Protein AF-A0A936FQD1-F1 (afdb_monomer_lite)

Secondary structure (DSSP, 8-state):
-HHHHHHHHHHHHHHHHHHHHHHHHHHHHHHHHHHHHHHHHHHHHHHHHHHHHHHHHHHHHHHHHHHHHHHHHHHHHHHHHHHHHHHHH-HHHHHHHHHHHHHHHHHHHHHTT---HHHHHHHHHHHHHHHHHHHHHHHHHT---------PPP--------------------------

Foldseek 3Di:
DVVVVVVVVVVVVVVVVVVVVVVVVVVVVVVVVVVVVVVVVCVVVVVVVVVVVVVVVVVVVVVVVVVVVVVVVVVVVVVVVVVVVCVVVPPPVVVVVVVVVVVVVVVVCVVVVNQDPVNVVVVVVVVVVVVVVVVVVCVVVVDDDPPPDDDDDDDDDDDDDDDDDDDDDDDDDDDDDDDD

pLDDT: mean 76.91, std 19.89, range [34.09, 97.12]

Radius of gyration: 52.79 Å; chains: 1; bounding box: 121×74×132 Å

Sequence (180 aa):
MLKKAKAEMAGDSTESAKDVSQSVLNSSHQIWLAGLGAFSRAQAEGMKVFE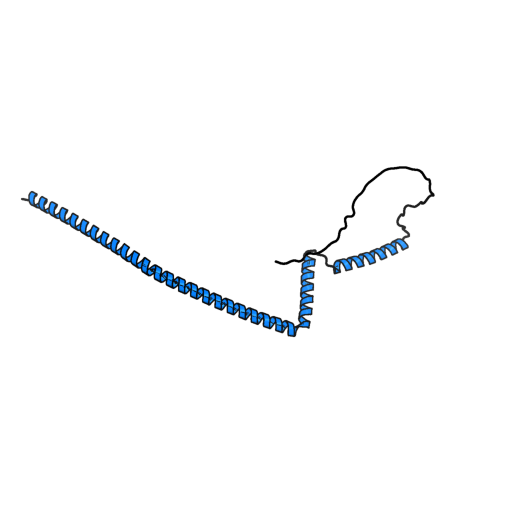TLVKQGERLEEKTRRAASDTAAAARGAARAKAKEMQEMAGGTWDKLEQVFEARVERALSKLGVYTQNDVQRLAQRVDELSDAVNRLLKATGVQPRTAAAAEKPARKTVRGAKAAAAKATRKAPRKAAAK

Structure (mmCIF, N/CA/C/O backbone):
data_AF-A0A936FQD1-F1
#
_entry.id   AF-A0A936FQD1-F1
#
loop_
_atom_site.group_PDB
_atom_site.id
_atom_site.type_symbol
_atom_site.label_atom_id
_atom_site.label_alt_id
_atom_site.label_comp_id
_atom_site.label_asym_id
_atom_site.label_entity_id
_atom_site.label_seq_id
_atom_site.pdbx_PDB_ins_code
_atom_site.Cartn_x
_atom_site.Cartn_y
_atom_site.Cartn_z
_atom_site.occupancy
_atom_site.B_iso_or_equiv
_atom_site.auth_seq_id
_atom_site.auth_comp_id
_atom_site.auth_asym_id
_atom_site.auth_atom_id
_atom_site.pdbx_PDB_model_num
ATOM 1 N N . MET A 1 1 ? 65.099 20.987 -68.128 1.00 59.31 1 MET A N 1
ATOM 2 C CA . MET A 1 1 ? 64.432 19.726 -67.728 1.00 59.31 1 MET A CA 1
ATOM 3 C C . MET A 1 1 ? 63.799 19.780 -66.327 1.00 59.31 1 MET A C 1
ATOM 5 O O . MET A 1 1 ? 62.700 19.272 -66.179 1.00 59.31 1 MET A O 1
ATOM 9 N N . LEU A 1 2 ? 64.378 20.459 -65.321 1.00 61.59 2 LEU A N 1
ATOM 10 C CA . LEU A 1 2 ? 63.829 20.466 -63.944 1.00 61.59 2 LEU A CA 1
ATOM 11 C C . LEU A 1 2 ? 62.509 21.247 -63.732 1.00 61.59 2 LEU A C 1
ATOM 13 O O . LEU A 1 2 ? 61.715 20.885 -62.870 1.00 61.59 2 LEU A O 1
ATOM 17 N N . LYS A 1 3 ? 62.227 22.295 -64.522 1.00 67.94 3 LYS A N 1
ATOM 18 C CA . LYS A 1 3 ? 60.975 23.075 -64.397 1.00 67.94 3 LYS A CA 1
ATOM 19 C C . LYS A 1 3 ? 59.720 22.312 -64.848 1.00 67.94 3 LYS A C 1
ATOM 21 O O . LYS A 1 3 ? 58.655 22.555 -64.297 1.00 67.94 3 LYS A O 1
ATOM 26 N N . LYS A 1 4 ? 59.847 21.392 -65.814 1.00 68.38 4 LYS A N 1
ATOM 27 C CA . LYS A 1 4 ? 58.716 20.604 -66.339 1.00 68.38 4 LYS A CA 1
ATOM 28 C C . LYS A 1 4 ? 58.328 19.473 -65.377 1.00 68.38 4 LYS A C 1
ATOM 30 O O . LYS A 1 4 ? 57.156 19.341 -65.057 1.00 68.38 4 LYS A O 1
ATOM 35 N N . ALA A 1 5 ? 59.316 18.790 -64.793 1.00 68.62 5 ALA A N 1
ATOM 36 C CA . ALA A 1 5 ? 59.091 17.767 -63.767 1.00 68.62 5 ALA A CA 1
ATOM 37 C C . ALA A 1 5 ? 58.443 18.324 -62.481 1.00 68.62 5 ALA A C 1
ATOM 39 O O . ALA A 1 5 ? 57.584 17.677 -61.892 1.00 68.62 5 ALA A O 1
ATOM 40 N N . LYS A 1 6 ? 58.791 19.554 -62.066 1.00 67.12 6 LYS A N 1
ATOM 41 C CA . LYS A 1 6 ? 58.162 20.207 -60.903 1.00 67.12 6 LYS A CA 1
ATOM 42 C C . LYS A 1 6 ? 56.691 20.577 -61.150 1.00 67.12 6 LYS A C 1
ATOM 44 O O . LYS A 1 6 ? 55.902 20.551 -60.214 1.00 67.12 6 LYS A O 1
ATOM 49 N N . ALA A 1 7 ? 56.326 20.931 -62.384 1.00 68.06 7 ALA A N 1
ATOM 50 C CA . ALA A 1 7 ? 54.948 21.266 -62.741 1.00 68.06 7 ALA A CA 1
ATOM 51 C C . ALA A 1 7 ? 54.056 20.016 -62.831 1.00 68.06 7 ALA A C 1
ATOM 53 O O . ALA A 1 7 ? 52.929 20.054 -62.348 1.00 68.06 7 ALA A O 1
ATOM 54 N N . GLU A 1 8 ? 54.573 18.902 -63.363 1.00 63.25 8 GLU A N 1
ATOM 55 C CA . GLU A 1 8 ? 53.845 17.623 -63.381 1.00 63.25 8 GLU A CA 1
ATOM 56 C C . GLU A 1 8 ? 53.694 17.026 -61.974 1.00 63.25 8 GLU A C 1
ATOM 58 O O . GLU A 1 8 ? 52.589 16.644 -61.607 1.00 63.25 8 GLU A O 1
ATOM 63 N N . MET A 1 9 ? 54.732 17.071 -61.126 1.00 61.66 9 MET A N 1
ATOM 64 C CA . MET A 1 9 ? 54.607 16.654 -59.717 1.00 61.66 9 MET A CA 1
ATOM 65 C C . MET A 1 9 ? 53.634 17.528 -58.909 1.00 61.66 9 MET A C 1
ATOM 67 O O . MET A 1 9 ? 52.958 17.029 -58.011 1.00 61.66 9 MET A O 1
ATOM 71 N N . ALA A 1 10 ? 53.549 18.830 -59.204 1.00 64.69 10 ALA A N 1
ATOM 72 C CA . ALA A 1 10 ? 52.607 19.728 -58.533 1.00 64.69 10 ALA A CA 1
ATOM 73 C C . ALA A 1 10 ? 51.152 19.505 -58.990 1.00 64.69 10 ALA A C 1
ATOM 75 O O . ALA A 1 10 ? 50.237 19.624 -58.173 1.00 64.69 10 ALA A O 1
ATOM 76 N N . GLY A 1 11 ? 50.938 19.164 -60.266 1.00 66.31 11 GLY A N 1
ATOM 77 C CA . GLY A 1 11 ? 49.628 18.785 -60.804 1.00 66.31 11 GLY A CA 1
ATOM 78 C C . GLY A 1 11 ? 49.111 17.480 -60.196 1.00 66.31 11 GLY A C 1
ATOM 79 O O . GLY A 1 11 ? 48.022 17.467 -59.628 1.00 66.31 11 GLY A O 1
ATOM 80 N N . ASP A 1 12 ? 49.948 16.441 -60.200 1.00 68.25 12 ASP A N 1
ATOM 81 C CA . ASP A 1 12 ? 49.636 15.104 -59.672 1.00 68.25 12 ASP A CA 1
ATOM 82 C C . ASP A 1 12 ? 49.366 15.109 -58.154 1.00 68.25 12 ASP A C 1
ATOM 84 O O . ASP A 1 12 ? 48.406 14.511 -57.662 1.00 68.25 12 ASP A O 1
ATOM 88 N N . SER A 1 13 ? 50.135 15.904 -57.398 1.00 69.94 13 SER A N 1
ATOM 89 C CA . SER A 1 13 ? 49.901 16.098 -55.957 1.00 69.94 13 SER A CA 1
ATOM 90 C C . SER A 1 13 ? 48.573 16.813 -55.665 1.00 69.94 13 SER A C 1
ATOM 92 O O . SER A 1 13 ? 47.933 16.553 -54.647 1.00 69.94 13 SER A O 1
ATOM 94 N N . THR A 1 14 ? 48.144 17.721 -56.548 1.00 73.00 14 THR A N 1
ATOM 95 C CA . THR A 1 14 ? 46.896 18.482 -56.376 1.00 73.00 14 THR A CA 1
ATOM 96 C C . THR A 1 14 ? 45.668 17.650 -56.753 1.00 73.00 14 THR A C 1
ATOM 98 O O . THR A 1 14 ? 44.625 17.788 -56.115 1.00 73.00 14 THR A O 1
ATOM 101 N N . GLU A 1 15 ? 45.771 16.781 -57.760 1.00 74.75 15 GLU A N 1
ATOM 102 C CA . GLU A 1 15 ? 44.721 15.811 -58.100 1.00 74.75 15 GLU A CA 1
ATOM 103 C C . GLU A 1 15 ? 44.569 14.746 -57.013 1.00 74.75 15 GLU A C 1
ATOM 105 O O . GLU A 1 15 ? 43.461 14.534 -56.519 1.00 74.75 15 GLU A O 1
ATOM 110 N N . SER A 1 16 ? 45.684 14.190 -56.534 1.00 74.75 16 SER A N 1
ATOM 111 C CA . SER A 1 16 ? 45.690 13.217 -55.436 1.00 74.75 16 SER A CA 1
ATOM 112 C C . SER A 1 16 ? 45.084 13.790 -54.146 1.00 74.75 16 SER A C 1
ATOM 114 O O . SER A 1 16 ? 44.302 13.127 -53.469 1.00 74.75 16 SER A O 1
ATOM 116 N N . ALA A 1 17 ? 45.372 15.054 -53.808 1.00 79.00 17 ALA A N 1
ATOM 117 C CA . ALA A 1 17 ? 44.784 15.706 -52.633 1.00 79.00 17 ALA A CA 1
ATOM 118 C C . ALA A 1 17 ? 43.260 15.918 -52.755 1.00 79.00 17 ALA A C 1
ATOM 120 O O . ALA A 1 17 ? 42.537 15.846 -51.754 1.00 79.00 17 ALA A O 1
ATOM 121 N N . LYS A 1 18 ? 42.755 16.169 -53.970 1.00 83.62 18 LYS A N 1
ATOM 122 C CA . LYS A 1 18 ? 41.315 16.317 -54.238 1.00 83.62 18 LYS A CA 1
ATOM 123 C C . LYS A 1 18 ? 40.586 14.979 -54.158 1.00 83.62 18 LYS A C 1
ATOM 125 O O . LYS A 1 18 ? 39.516 14.934 -53.554 1.00 83.62 18 LYS A O 1
ATOM 130 N N . ASP A 1 19 ? 41.180 13.915 -54.688 1.00 85.44 19 ASP A N 1
ATOM 131 C CA . ASP A 1 19 ? 40.615 12.563 -54.643 1.00 85.44 19 ASP A CA 1
ATOM 132 C C . ASP A 1 19 ? 40.551 12.026 -53.202 1.00 85.44 19 ASP A C 1
ATOM 134 O O . ASP A 1 19 ? 39.511 11.554 -52.739 1.00 85.44 19 ASP A O 1
ATOM 138 N N . VAL A 1 20 ? 41.611 12.246 -52.411 1.00 85.94 20 VAL A N 1
ATOM 139 C CA . VAL A 1 20 ? 41.610 11.924 -50.973 1.00 85.94 20 VAL A CA 1
ATOM 140 C C . VAL A 1 20 ? 40.532 12.717 -50.224 1.00 85.94 20 VAL A C 1
ATOM 142 O O . VAL A 1 20 ? 39.794 12.147 -49.420 1.00 85.94 20 VAL A O 1
ATOM 145 N N . SER A 1 21 ? 40.379 14.013 -50.509 1.00 88.56 21 SER A N 1
ATOM 146 C CA . SER A 1 21 ? 39.351 14.849 -49.868 1.00 88.56 21 SER A CA 1
ATOM 147 C C . SER A 1 21 ? 37.926 14.408 -50.232 1.00 88.56 21 SER A C 1
ATOM 149 O O . SER A 1 21 ? 37.047 14.384 -49.369 1.00 88.56 21 SER A O 1
ATOM 151 N N . GLN A 1 22 ? 37.689 14.014 -51.487 1.00 88.88 22 GLN A N 1
ATOM 152 C CA . GLN A 1 22 ? 36.402 13.471 -51.930 1.00 88.88 22 GLN A CA 1
ATOM 153 C C . GLN A 1 22 ? 36.112 12.101 -51.311 1.00 88.88 22 GLN A C 1
ATOM 155 O O . GLN A 1 22 ? 34.987 11.856 -50.879 1.00 88.88 22 GLN A O 1
ATOM 160 N N . SER A 1 23 ? 37.117 11.234 -51.195 1.00 89.06 23 SER A N 1
ATOM 161 C CA . SER A 1 23 ? 36.995 9.934 -50.530 1.00 89.06 23 SER A CA 1
ATOM 162 C C . SER A 1 23 ? 36.631 10.077 -49.047 1.00 89.06 23 SER A C 1
ATOM 164 O O . SER A 1 23 ? 35.698 9.428 -48.566 1.00 89.06 23 SER A O 1
ATOM 166 N N . VAL A 1 24 ? 37.278 11.005 -48.330 1.00 90.81 24 VAL A N 1
ATOM 167 C CA . VAL A 1 24 ? 36.954 11.305 -46.924 1.00 90.81 24 VAL A CA 1
ATOM 168 C C . VAL A 1 24 ? 35.534 11.855 -46.788 1.00 90.81 24 VAL A C 1
ATOM 170 O O . VAL A 1 24 ? 34.806 11.439 -45.884 1.00 90.81 24 VAL A O 1
ATOM 173 N N . LEU A 1 25 ? 35.096 12.737 -47.691 1.00 91.62 25 LEU A N 1
ATOM 174 C CA . LEU A 1 25 ? 33.736 13.278 -47.667 1.00 91.62 25 LEU A CA 1
ATOM 175 C C . LEU A 1 25 ? 32.684 12.192 -47.940 1.00 91.62 25 LEU A C 1
ATOM 177 O O . LEU A 1 25 ? 31.683 12.111 -47.228 1.00 91.62 25 LEU A O 1
ATOM 181 N N . ASN A 1 26 ? 32.932 11.321 -48.919 1.00 91.06 26 ASN A N 1
ATOM 182 C CA . ASN A 1 26 ? 32.046 10.208 -49.258 1.00 91.06 26 ASN A CA 1
ATOM 183 C C . ASN A 1 26 ? 31.952 9.183 -48.120 1.00 91.06 26 ASN A C 1
ATOM 185 O O . ASN A 1 26 ? 30.852 8.753 -47.777 1.00 91.06 26 ASN A O 1
ATOM 189 N N . SER A 1 27 ? 33.075 8.844 -47.482 1.00 90.69 27 SER A N 1
ATOM 190 C CA . SER A 1 27 ? 33.106 7.971 -46.302 1.00 90.69 27 SER A CA 1
ATOM 191 C C . SER A 1 27 ? 32.354 8.592 -45.121 1.00 90.69 27 SER A C 1
ATOM 193 O O . SER A 1 27 ? 31.507 7.949 -44.502 1.00 90.69 27 SER A O 1
ATOM 195 N N . SER A 1 28 ? 32.566 9.886 -44.862 1.00 94.06 28 SER A N 1
ATOM 196 C CA . SER A 1 28 ? 31.853 10.618 -43.803 1.00 94.06 28 SER A CA 1
ATOM 197 C C . SER A 1 28 ? 30.340 10.651 -44.046 1.00 94.06 28 SER A C 1
ATOM 199 O O . SER A 1 28 ? 29.554 10.462 -43.118 1.00 94.06 28 SER A O 1
ATOM 201 N N . HIS A 1 29 ? 29.917 10.834 -45.300 1.00 92.56 29 HIS A N 1
ATOM 202 C CA . HIS A 1 29 ? 28.508 10.798 -45.684 1.00 92.56 29 HIS A CA 1
ATOM 203 C C . HIS A 1 29 ? 27.913 9.391 -45.518 1.00 92.56 29 HIS A C 1
ATOM 205 O O . HIS A 1 29 ? 26.810 9.254 -44.994 1.00 92.56 29 HIS A O 1
ATOM 211 N N . GLN A 1 30 ? 28.649 8.336 -45.879 1.00 93.00 30 GLN A N 1
ATOM 212 C CA . GLN A 1 30 ? 28.219 6.955 -45.646 1.00 93.00 30 GLN A CA 1
ATOM 213 C C . GLN A 1 30 ? 28.081 6.637 -44.155 1.00 93.00 30 GLN A C 1
ATOM 215 O O . GLN A 1 30 ? 27.087 6.034 -43.757 1.00 93.00 30 GLN A O 1
ATOM 220 N N . ILE A 1 31 ? 29.025 7.083 -43.322 1.00 94.06 31 ILE A N 1
ATOM 221 C CA . ILE A 1 31 ? 28.952 6.921 -41.863 1.00 94.06 31 ILE A CA 1
ATOM 222 C C . ILE A 1 31 ? 27.735 7.663 -41.303 1.00 94.06 31 ILE A C 1
ATOM 224 O O . ILE A 1 31 ? 27.027 7.119 -40.457 1.00 94.06 31 ILE A O 1
ATOM 228 N N . TRP A 1 32 ? 27.435 8.865 -41.800 1.00 93.19 32 TRP A N 1
ATOM 229 C CA . TRP A 1 32 ? 26.229 9.587 -41.395 1.00 93.19 32 TRP A CA 1
ATOM 230 C C . TRP A 1 32 ? 24.965 8.830 -41.818 1.00 93.19 32 TRP A C 1
ATOM 232 O O . TRP A 1 32 ? 24.119 8.547 -40.973 1.00 93.19 32 TRP A O 1
ATOM 242 N N . LEU A 1 33 ? 24.832 8.433 -43.084 1.00 96.12 33 LEU A N 1
ATOM 243 C CA . LEU A 1 33 ? 23.659 7.688 -43.557 1.00 96.12 33 LEU A CA 1
ATOM 244 C C . LEU A 1 33 ? 23.473 6.365 -42.804 1.00 96.12 33 LEU A C 1
ATOM 246 O O . LEU A 1 33 ? 22.349 6.018 -42.443 1.00 96.12 33 LEU A O 1
ATOM 250 N N . ALA A 1 34 ? 24.566 5.665 -42.497 1.00 94.75 34 ALA A N 1
ATOM 251 C CA . ALA A 1 34 ? 24.546 4.478 -41.653 1.00 94.75 34 ALA A CA 1
ATOM 252 C C . ALA A 1 34 ? 24.098 4.806 -40.219 1.00 94.75 34 ALA A C 1
ATOM 254 O O . ALA A 1 34 ? 23.287 4.077 -39.653 1.00 94.75 34 ALA A O 1
ATOM 255 N N . GLY A 1 35 ? 24.560 5.923 -39.652 1.00 92.69 35 GLY A N 1
ATOM 256 C CA . GLY A 1 35 ? 24.124 6.419 -38.346 1.00 92.69 35 GLY A CA 1
ATOM 257 C C . GLY A 1 35 ? 22.633 6.765 -38.306 1.00 92.69 35 GLY A C 1
ATOM 258 O O . GLY A 1 35 ? 21.934 6.352 -37.384 1.00 92.69 35 GLY A O 1
ATOM 259 N N . LEU A 1 36 ? 22.118 7.451 -39.331 1.00 94.75 36 LEU A N 1
ATOM 260 C CA . LEU A 1 36 ? 20.690 7.752 -39.493 1.00 94.75 36 LEU A CA 1
ATOM 261 C C . LEU A 1 36 ? 19.862 6.472 -39.659 1.00 94.75 36 LEU A C 1
ATOM 263 O O . LEU A 1 36 ? 18.839 6.320 -38.999 1.00 94.75 36 LEU A O 1
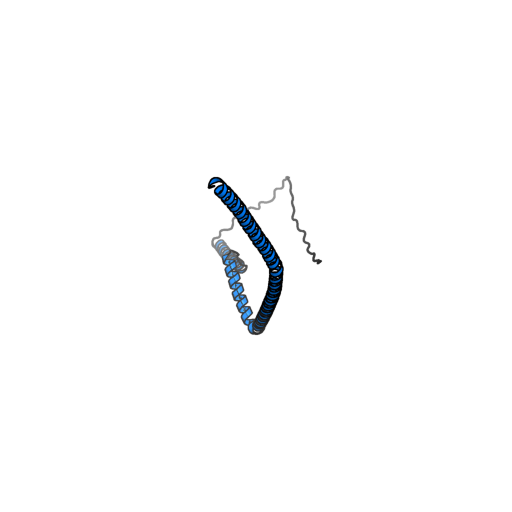ATOM 267 N N . GLY A 1 37 ? 20.324 5.522 -40.476 1.00 93.31 37 GLY A N 1
ATOM 268 C CA . GLY A 1 37 ? 19.648 4.239 -40.672 1.00 93.31 37 GLY A CA 1
ATOM 269 C C . GLY A 1 37 ? 19.618 3.382 -39.403 1.00 93.31 37 GLY A C 1
ATOM 270 O O . GLY A 1 37 ? 18.576 2.824 -39.054 1.00 93.31 37 GLY A O 1
ATOM 271 N N . ALA A 1 38 ? 20.732 3.320 -38.670 1.00 93.44 38 ALA A N 1
ATOM 272 C CA . ALA A 1 38 ? 20.814 2.629 -37.387 1.00 93.44 38 ALA A CA 1
ATOM 273 C C . ALA A 1 38 ? 19.931 3.300 -36.324 1.00 93.44 38 ALA A C 1
ATOM 275 O O . ALA A 1 38 ? 19.240 2.605 -35.582 1.00 93.44 38 ALA A O 1
ATOM 276 N N . PHE A 1 39 ? 19.887 4.635 -36.286 1.00 89.38 39 PHE A N 1
ATOM 277 C CA . PHE A 1 39 ? 19.006 5.381 -35.390 1.00 89.38 39 PHE A CA 1
ATOM 278 C C . PHE A 1 39 ? 17.525 5.140 -35.705 1.00 89.38 39 PHE A C 1
ATOM 280 O O . PHE A 1 39 ? 16.748 4.850 -34.797 1.00 89.38 39 PHE A O 1
ATOM 287 N N . SER A 1 40 ? 17.126 5.177 -36.980 1.00 91.25 40 SER A N 1
ATOM 288 C CA . SER A 1 40 ? 15.753 4.852 -37.387 1.00 91.25 40 SER A CA 1
ATOM 289 C C . SER A 1 40 ? 15.375 3.413 -37.032 1.00 91.25 40 SER A C 1
ATOM 291 O O . SER A 1 40 ? 14.259 3.162 -36.574 1.00 91.25 40 SER A O 1
ATOM 293 N N . ARG A 1 41 ? 16.309 2.463 -37.171 1.00 89.06 41 ARG A N 1
ATOM 294 C CA . ARG A 1 41 ? 16.093 1.074 -36.751 1.00 89.06 41 ARG A CA 1
ATOM 295 C C . ARG A 1 41 ? 15.952 0.947 -35.234 1.00 89.06 41 ARG A C 1
ATOM 297 O O . ARG A 1 41 ? 15.037 0.273 -34.771 1.00 89.06 41 ARG A O 1
ATOM 304 N N . ALA A 1 42 ? 16.792 1.639 -34.468 1.00 91.94 42 ALA A N 1
ATOM 305 C CA . ALA A 1 42 ? 16.704 1.680 -33.013 1.00 91.94 42 ALA A CA 1
ATOM 306 C C . ALA A 1 42 ? 15.414 2.357 -32.523 1.00 91.94 42 ALA A C 1
ATOM 308 O O . ALA A 1 42 ? 14.845 1.905 -31.537 1.00 91.94 42 ALA A O 1
ATOM 309 N N . GLN A 1 43 ? 14.902 3.385 -33.209 1.00 88.56 43 GLN A N 1
ATOM 310 C CA . GLN A 1 43 ? 13.583 3.949 -32.905 1.00 88.56 43 GLN A CA 1
ATOM 311 C C . GLN A 1 43 ? 12.465 2.929 -33.146 1.00 88.56 43 GLN A C 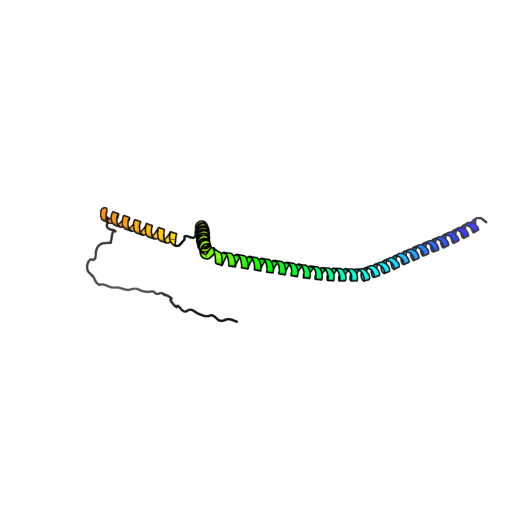1
ATOM 313 O O . GLN A 1 43 ? 11.616 2.740 -32.277 1.00 88.56 43 GLN A O 1
ATOM 318 N N . ALA A 1 44 ? 12.471 2.243 -34.291 1.00 89.12 44 ALA A N 1
ATOM 319 C CA . ALA A 1 44 ? 11.441 1.259 -34.618 1.00 89.12 44 ALA A CA 1
ATOM 320 C C . ALA A 1 44 ? 11.453 0.058 -33.652 1.00 89.12 44 ALA A C 1
ATOM 322 O O . ALA A 1 44 ? 10.412 -0.348 -33.133 1.00 89.12 44 ALA A O 1
ATOM 323 N N . GLU A 1 45 ? 12.633 -0.498 -33.372 1.00 91.88 45 GLU A N 1
ATOM 324 C CA . GLU A 1 45 ? 12.788 -1.623 -32.445 1.00 91.88 45 GLU A CA 1
ATOM 325 C C . GLU A 1 45 ? 12.611 -1.178 -30.981 1.00 91.88 45 GLU A C 1
ATOM 327 O O . GLU A 1 45 ? 11.989 -1.885 -30.186 1.00 91.88 45 GLU A O 1
ATOM 332 N N . GLY A 1 46 ? 13.060 0.030 -30.636 1.00 90.06 46 GLY A N 1
ATOM 333 C CA . GLY A 1 46 ? 12.932 0.627 -29.307 1.00 90.06 46 GLY A CA 1
ATOM 334 C C . GLY A 1 46 ? 11.484 0.888 -28.903 1.00 90.06 46 GLY A C 1
ATOM 335 O O . GLY A 1 46 ? 11.103 0.552 -27.783 1.00 90.06 46 GLY A O 1
ATOM 336 N N . MET A 1 47 ? 10.642 1.389 -29.815 1.00 91.94 47 MET A N 1
ATOM 337 C CA . MET A 1 47 ? 9.209 1.581 -29.547 1.00 91.94 47 MET A CA 1
ATOM 338 C C . MET A 1 47 ? 8.496 0.254 -29.265 1.00 91.94 47 MET A C 1
ATOM 340 O O . MET A 1 47 ? 7.690 0.165 -28.341 1.00 91.94 47 MET A O 1
ATOM 344 N N . LYS A 1 48 ? 8.847 -0.819 -29.981 1.00 94.19 48 LYS A N 1
ATOM 345 C CA . LYS A 1 48 ? 8.276 -2.155 -29.748 1.00 94.19 48 LYS A CA 1
ATOM 346 C C . LYS A 1 48 ? 8.664 -2.729 -28.381 1.00 94.19 48 LYS A C 1
ATOM 348 O O . LYS A 1 48 ? 7.833 -3.341 -27.701 1.00 94.19 48 LYS A O 1
ATOM 353 N N . VAL A 1 49 ? 9.919 -2.548 -27.971 1.00 94.00 49 VAL A N 1
ATOM 354 C CA . VAL A 1 49 ? 10.382 -2.954 -26.635 1.00 94.00 49 VAL A CA 1
ATOM 355 C C . VAL A 1 49 ? 9.689 -2.119 -25.561 1.00 94.00 49 VAL A C 1
ATOM 357 O O . VAL A 1 49 ? 9.202 -2.685 -24.584 1.00 94.00 49 VAL A O 1
ATOM 360 N N . PHE A 1 50 ? 9.553 -0.808 -25.770 1.00 94.19 50 PHE A N 1
ATOM 361 C CA . PHE A 1 50 ? 8.826 0.079 -24.864 1.00 94.19 50 PHE A CA 1
ATOM 362 C C . PHE A 1 50 ? 7.366 -0.351 -24.685 1.00 94.19 50 PHE A C 1
ATOM 364 O O . PHE A 1 50 ? 6.935 -0.567 -23.558 1.00 94.19 50 PHE A O 1
ATOM 371 N N . GLU A 1 51 ? 6.617 -0.577 -25.768 1.00 94.69 51 GLU A N 1
ATOM 372 C CA . GLU A 1 51 ? 5.235 -1.069 -25.684 1.00 94.69 51 GLU A CA 1
ATOM 373 C C . GLU A 1 51 ? 5.131 -2.408 -24.946 1.00 94.69 51 GLU A C 1
ATOM 375 O O . GLU A 1 51 ? 4.174 -2.655 -24.211 1.00 94.69 51 GLU A O 1
ATOM 380 N N . THR A 1 52 ? 6.114 -3.291 -25.136 1.00 96.31 52 THR A N 1
ATOM 381 C CA . THR A 1 52 ? 6.161 -4.580 -24.438 1.00 96.31 52 THR A CA 1
ATOM 382 C C . THR A 1 52 ? 6.373 -4.379 -22.940 1.00 96.31 52 THR A C 1
ATOM 384 O O . THR A 1 52 ? 5.673 -5.002 -22.142 1.00 96.31 52 THR A O 1
ATOM 387 N N . LEU A 1 53 ? 7.287 -3.487 -22.555 1.00 96.31 53 LEU A N 1
ATOM 388 C CA . LEU A 1 53 ? 7.532 -3.131 -21.160 1.00 96.31 53 LEU A CA 1
ATOM 389 C C . LEU A 1 53 ? 6.315 -2.455 -20.526 1.00 96.31 53 LEU A C 1
ATOM 391 O O . LEU A 1 53 ? 5.966 -2.797 -19.402 1.00 96.31 53 LEU A O 1
ATOM 395 N N . VAL A 1 54 ? 5.621 -1.571 -21.248 1.00 97.12 54 VAL A N 1
ATOM 396 C CA . VAL A 1 54 ? 4.374 -0.948 -20.775 1.00 97.12 54 VAL A CA 1
ATOM 397 C C . VAL A 1 54 ? 3.309 -2.012 -20.529 1.00 97.12 54 VAL A C 1
ATOM 399 O O . VAL A 1 54 ? 2.784 -2.092 -19.424 1.00 97.12 54 VAL A O 1
ATOM 402 N N . LYS A 1 55 ? 3.067 -2.916 -21.485 1.00 96.88 55 LYS A N 1
ATOM 403 C CA . LYS A 1 55 ? 2.114 -4.029 -21.307 1.00 96.88 55 LYS A CA 1
ATOM 404 C C . LYS A 1 55 ? 2.499 -4.948 -20.145 1.00 96.88 55 LYS A C 1
ATOM 406 O O . LYS A 1 55 ? 1.631 -5.479 -19.454 1.00 96.88 55 LYS A O 1
ATOM 411 N N . GLN A 1 56 ? 3.793 -5.187 -19.930 1.00 96.25 56 GLN A N 1
ATOM 412 C CA . GLN A 1 56 ? 4.274 -5.943 -18.772 1.00 96.25 56 GLN A CA 1
ATOM 413 C C . GLN A 1 56 ? 4.056 -5.176 -17.462 1.00 96.25 56 GLN A C 1
ATOM 415 O O . GLN A 1 56 ? 3.643 -5.791 -16.481 1.00 96.25 56 GLN A O 1
ATOM 420 N N . GLY A 1 57 ? 4.270 -3.859 -17.462 1.00 96.25 57 GLY A N 1
ATOM 421 C CA . GLY A 1 57 ? 4.009 -2.959 -16.342 1.00 96.25 57 GLY A CA 1
ATOM 422 C C . GLY A 1 57 ? 2.533 -2.925 -15.960 1.00 96.25 57 GLY A C 1
ATOM 423 O O . GLY A 1 57 ? 2.211 -3.174 -14.805 1.00 96.25 57 GLY A O 1
ATOM 424 N N . GLU A 1 58 ? 1.634 -2.744 -16.928 1.00 96.44 58 GLU A N 1
ATOM 425 C CA . GLU A 1 58 ? 0.179 -2.789 -16.723 1.00 96.44 58 GLU A CA 1
ATOM 426 C C . GLU A 1 58 ? -0.261 -4.136 -16.135 1.00 96.44 58 GLU A C 1
ATOM 428 O O . GLU A 1 58 ? -1.000 -4.191 -15.153 1.00 96.44 58 GLU A O 1
ATOM 433 N N . ARG A 1 59 ? 0.251 -5.251 -16.675 1.00 95.56 59 ARG A N 1
ATOM 434 C CA . ARG A 1 59 ? -0.027 -6.593 -16.135 1.00 95.56 59 ARG A CA 1
ATOM 435 C C . ARG A 1 59 ? 0.513 -6.773 -14.719 1.00 95.56 59 ARG A C 1
ATOM 437 O O . ARG A 1 59 ? -0.097 -7.489 -13.925 1.00 95.56 59 ARG A O 1
ATOM 444 N N . LEU A 1 60 ? 1.670 -6.193 -14.407 1.00 95.88 60 LEU A N 1
ATOM 445 C CA . LEU A 1 60 ? 2.266 -6.262 -13.077 1.00 95.88 60 LEU A CA 1
ATOM 446 C C . LEU A 1 60 ? 1.482 -5.406 -12.076 1.00 95.88 60 LEU A C 1
ATOM 448 O O . LEU A 1 60 ? 1.217 -5.870 -10.967 1.00 95.88 60 LEU A O 1
ATOM 452 N N . GLU A 1 61 ? 1.066 -4.205 -12.473 1.00 94.38 61 GLU A N 1
ATOM 453 C CA . GLU A 1 61 ? 0.199 -3.330 -11.686 1.00 94.38 61 GLU A CA 1
ATOM 454 C C . GLU A 1 61 ? -1.126 -4.027 -11.394 1.00 94.38 61 GLU A C 1
ATOM 456 O O . GLU A 1 61 ? -1.525 -4.127 -10.236 1.00 94.38 61 GLU A O 1
ATOM 461 N N . GLU A 1 62 ? -1.778 -4.588 -12.413 1.00 96.00 62 GLU A N 1
ATOM 462 C CA . GLU A 1 62 ? -3.060 -5.263 -12.249 1.00 96.00 62 GLU A CA 1
ATOM 463 C C . GLU A 1 62 ? -2.945 -6.463 -11.298 1.00 96.00 62 GLU A C 1
ATOM 465 O O . GLU A 1 62 ? -3.757 -6.610 -10.381 1.00 96.00 62 GLU A O 1
ATOM 470 N N . LYS A 1 63 ? -1.905 -7.294 -11.453 1.00 94.50 63 LYS A N 1
ATOM 471 C CA . LYS A 1 63 ? -1.629 -8.410 -10.534 1.00 94.50 63 LYS A CA 1
ATOM 472 C C . LYS A 1 63 ? -1.373 -7.930 -9.108 1.00 94.50 63 LYS A C 1
ATOM 474 O O . LYS A 1 63 ? -1.922 -8.505 -8.171 1.00 94.50 63 LYS A O 1
ATOM 479 N N . THR A 1 64 ? -0.576 -6.878 -8.939 1.00 94.25 64 THR A N 1
ATOM 480 C CA . THR A 1 64 ? -0.250 -6.320 -7.619 1.00 94.25 64 THR A CA 1
ATOM 481 C C . THR A 1 64 ? -1.487 -5.719 -6.964 1.00 94.25 64 THR A C 1
ATOM 483 O O . THR A 1 64 ? -1.744 -5.961 -5.787 1.00 94.25 64 THR A O 1
ATOM 486 N N . ARG A 1 65 ? -2.307 -4.994 -7.730 1.00 95.19 65 ARG A N 1
ATOM 487 C CA . ARG A 1 65 ? -3.563 -4.404 -7.266 1.00 95.19 65 ARG A CA 1
ATOM 488 C C . ARG A 1 65 ? -4.560 -5.475 -6.840 1.00 95.19 65 ARG A C 1
ATOM 490 O O . ARG A 1 65 ? -5.160 -5.321 -5.781 1.00 95.19 65 ARG A O 1
ATOM 497 N N . ARG A 1 66 ? -4.698 -6.557 -7.615 1.00 94.50 66 ARG A N 1
ATOM 498 C CA . ARG A 1 66 ? -5.536 -7.717 -7.263 1.00 94.50 66 ARG A CA 1
ATOM 499 C C . ARG A 1 66 ? -5.036 -8.404 -5.990 1.00 94.50 66 ARG A C 1
ATOM 501 O O . ARG A 1 66 ? -5.797 -8.568 -5.046 1.00 94.50 66 ARG A O 1
ATOM 508 N N . ALA A 1 67 ? -3.741 -8.704 -5.900 1.00 93.94 67 ALA A N 1
ATOM 509 C CA . ALA A 1 67 ? -3.160 -9.317 -4.704 1.00 93.94 67 ALA A CA 1
ATOM 510 C C . ALA A 1 67 ? -3.327 -8.432 -3.454 1.00 93.94 67 ALA A C 1
ATOM 512 O O . ALA A 1 67 ? -3.665 -8.924 -2.375 1.00 93.94 67 ALA A O 1
ATOM 513 N N . ALA A 1 68 ? -3.146 -7.117 -3.594 1.00 93.19 68 ALA A N 1
ATOM 514 C CA . ALA A 1 68 ? -3.374 -6.160 -2.520 1.00 93.19 68 ALA A CA 1
ATOM 515 C C . ALA A 1 68 ? -4.857 -6.084 -2.126 1.00 93.19 68 ALA A C 1
ATOM 517 O O . ALA A 1 68 ? -5.166 -6.068 -0.933 1.00 93.19 68 ALA A O 1
ATOM 518 N N . SER A 1 69 ? -5.782 -6.072 -3.094 1.00 93.19 69 SER A N 1
ATOM 519 C CA . SER A 1 69 ? -7.218 -6.079 -2.802 1.00 93.19 69 SER A CA 1
ATOM 520 C C . SER A 1 69 ? -7.656 -7.366 -2.115 1.00 93.19 69 SER A C 1
ATOM 522 O O . SER A 1 69 ? -8.419 -7.291 -1.154 1.00 93.19 69 SER A O 1
ATOM 524 N N . ASP A 1 70 ? -7.131 -8.513 -2.539 1.00 94.44 70 ASP A N 1
ATOM 525 C CA . ASP A 1 70 ? -7.444 -9.821 -1.963 1.00 94.44 70 ASP A CA 1
ATOM 526 C C . ASP A 1 70 ? -6.893 -9.932 -0.542 1.00 94.44 70 ASP A C 1
ATOM 528 O O . ASP A 1 70 ? -7.610 -10.320 0.379 1.00 94.44 70 ASP A O 1
ATOM 532 N N . THR A 1 71 ? -5.654 -9.482 -0.326 1.00 92.94 71 THR A N 1
ATOM 533 C CA . THR A 1 71 ? -5.045 -9.422 1.010 1.00 92.94 71 THR A CA 1
ATOM 534 C C . THR A 1 71 ? -5.835 -8.492 1.929 1.00 92.94 71 THR A C 1
ATOM 536 O O . THR A 1 71 ? -6.132 -8.845 3.070 1.00 92.94 71 THR A O 1
ATOM 539 N N . ALA A 1 72 ? -6.242 -7.316 1.442 1.00 93.81 72 ALA A N 1
ATOM 540 C CA . ALA A 1 72 ? -7.061 -6.386 2.212 1.00 93.81 72 ALA A CA 1
ATOM 541 C C . ALA A 1 72 ? -8.460 -6.951 2.500 1.00 93.81 72 ALA A C 1
ATOM 543 O O . ALA A 1 72 ? -8.998 -6.735 3.587 1.00 93.81 72 ALA A O 1
ATOM 544 N N . ALA A 1 73 ? -9.067 -7.669 1.554 1.00 93.94 73 ALA A N 1
ATOM 545 C CA . ALA A 1 73 ? -10.348 -8.337 1.749 1.00 93.94 73 ALA A CA 1
ATOM 546 C C . ALA A 1 73 ? -10.235 -9.457 2.794 1.00 93.94 73 ALA A C 1
ATOM 548 O O . ALA A 1 73 ? -11.047 -9.499 3.719 1.00 93.94 73 ALA A O 1
ATOM 549 N N . ALA A 1 74 ? -9.196 -10.291 2.715 1.00 93.06 74 ALA A N 1
ATOM 550 C CA . ALA A 1 74 ? -8.913 -11.344 3.685 1.00 93.06 74 ALA A CA 1
ATOM 551 C C . ALA A 1 74 ? -8.651 -10.772 5.086 1.00 93.06 74 ALA A C 1
ATOM 553 O O . ALA A 1 74 ? -9.254 -11.223 6.060 1.00 93.06 74 ALA A O 1
ATOM 554 N N . ALA A 1 75 ? -7.833 -9.721 5.192 1.00 94.56 75 ALA A N 1
ATOM 555 C CA . ALA A 1 75 ? -7.559 -9.040 6.455 1.00 94.56 75 ALA A CA 1
ATOM 556 C C . ALA A 1 75 ? -8.828 -8.420 7.062 1.00 94.56 75 ALA A C 1
ATOM 558 O O . ALA A 1 75 ? -9.080 -8.574 8.256 1.00 94.56 75 ALA A O 1
ATOM 559 N N . ARG A 1 76 ? -9.673 -7.770 6.248 1.00 93.81 76 ARG A N 1
ATOM 560 C CA . ARG A 1 76 ? -10.982 -7.260 6.693 1.00 93.81 76 ARG A CA 1
ATOM 561 C C . ARG A 1 76 ? -11.910 -8.389 7.136 1.00 93.81 76 ARG A C 1
ATOM 563 O O . ARG A 1 76 ? -12.610 -8.224 8.130 1.00 93.81 76 ARG A O 1
ATOM 570 N N . GLY A 1 77 ? -11.915 -9.516 6.427 1.00 94.12 77 GLY A N 1
ATOM 571 C CA . GLY A 1 77 ? -12.672 -10.711 6.795 1.00 94.12 77 GLY A CA 1
ATOM 572 C C . GLY A 1 77 ? -12.240 -11.262 8.153 1.00 94.12 77 GLY A C 1
ATOM 573 O O . GLY A 1 77 ? -13.074 -11.429 9.039 1.00 94.12 77 GLY A O 1
ATOM 574 N N . ALA A 1 78 ? -10.934 -11.440 8.357 1.00 92.25 78 ALA A N 1
ATOM 575 C CA . ALA A 1 78 ? -10.362 -11.894 9.621 1.00 92.25 78 ALA A CA 1
ATOM 576 C C . ALA A 1 78 ? -10.627 -10.908 10.771 1.00 92.25 78 ALA A C 1
ATOM 578 O O . ALA A 1 78 ? -10.996 -11.320 11.868 1.00 92.25 78 ALA A O 1
ATOM 579 N N . ALA A 1 79 ? -10.501 -9.601 10.519 1.00 93.38 79 ALA A N 1
ATOM 580 C CA . ALA A 1 79 ? -10.812 -8.569 11.503 1.00 93.38 79 ALA A CA 1
ATOM 581 C C . ALA A 1 79 ? -12.297 -8.583 11.895 1.00 93.38 79 ALA A C 1
ATOM 583 O O . ALA A 1 79 ? -12.615 -8.499 13.076 1.00 93.38 79 ALA A O 1
ATOM 584 N N . ARG A 1 80 ? -13.209 -8.743 10.926 1.00 91.56 80 ARG A N 1
ATOM 585 C CA . ARG A 1 80 ? -14.648 -8.890 11.196 1.00 91.56 80 ARG A CA 1
ATOM 586 C C . ARG A 1 80 ? -14.959 -10.163 11.975 1.00 91.56 80 ARG A C 1
ATOM 588 O O . ARG A 1 80 ? -15.771 -10.105 12.889 1.00 91.56 80 ARG A O 1
ATOM 595 N N . ALA A 1 81 ? -14.315 -11.281 11.642 1.00 90.94 81 ALA A N 1
ATOM 596 C CA . ALA A 1 81 ? -14.484 -12.537 12.366 1.00 90.94 81 ALA A CA 1
ATOM 597 C C . ALA A 1 81 ? -14.033 -12.397 13.826 1.00 90.94 81 ALA A C 1
ATOM 599 O O . ALA A 1 81 ? -14.807 -12.709 14.723 1.00 90.94 81 ALA A O 1
ATOM 600 N N . LYS A 1 82 ? -12.849 -11.819 14.069 1.00 87.19 82 LYS A N 1
ATOM 601 C CA . LYS A 1 82 ? -12.367 -11.534 15.429 1.00 87.19 82 LYS A CA 1
ATOM 602 C C . LYS A 1 82 ? -13.245 -10.538 16.179 1.00 87.19 82 LYS A C 1
ATOM 604 O O . LYS A 1 82 ? -13.480 -10.718 17.365 1.00 87.19 82 LYS A O 1
ATOM 609 N N . ALA A 1 83 ? -13.735 -9.494 15.511 1.00 87.88 83 ALA A N 1
ATOM 610 C CA . ALA A 1 83 ? -14.658 -8.545 16.126 1.00 87.88 83 ALA A CA 1
ATOM 611 C C . ALA A 1 83 ? -15.969 -9.231 16.531 1.00 87.88 83 ALA A C 1
ATOM 613 O O . ALA A 1 83 ? -16.469 -8.989 17.623 1.00 87.88 83 ALA A O 1
ATOM 614 N N . LYS A 1 84 ? -16.490 -10.124 15.682 1.00 86.44 84 LYS A N 1
ATOM 615 C CA . LYS A 1 84 ? -17.688 -10.911 15.980 1.00 86.44 84 LYS A CA 1
ATOM 616 C C . LYS A 1 84 ? -17.451 -11.888 17.133 1.00 86.44 84 LYS A C 1
ATOM 618 O O . LYS A 1 84 ? -18.265 -11.932 18.041 1.00 86.44 84 LYS A O 1
ATOM 623 N N . GLU A 1 85 ? -16.328 -12.600 17.139 1.00 84.62 85 GLU A N 1
ATOM 624 C CA . GLU A 1 85 ? -15.937 -13.500 18.230 1.00 84.62 85 GLU A CA 1
ATOM 625 C C . GLU A 1 85 ? -15.775 -12.740 19.552 1.00 84.62 85 GLU A C 1
ATOM 627 O O . GLU A 1 85 ? -16.279 -13.172 20.581 1.00 84.62 85 GLU A O 1
ATOM 632 N N . MET A 1 86 ? -15.145 -11.563 19.529 1.00 79.75 86 MET A N 1
ATOM 633 C CA . MET A 1 86 ? -15.018 -10.701 20.705 1.00 79.75 86 MET A CA 1
ATOM 634 C C . MET A 1 86 ? -16.374 -10.141 21.150 1.00 79.75 86 MET A C 1
ATOM 636 O O . MET A 1 86 ? -16.624 -10.021 22.341 1.00 79.75 86 MET A O 1
ATOM 640 N N . GLN A 1 87 ? -17.279 -9.840 20.224 1.00 79.06 87 GLN A N 1
ATOM 641 C CA . GLN A 1 87 ? -18.637 -9.422 20.559 1.00 79.06 87 GLN A CA 1
ATOM 642 C C . GLN A 1 87 ? -19.456 -10.568 21.176 1.00 79.06 87 GLN A C 1
ATOM 644 O O . GLN A 1 87 ? -20.191 -10.339 22.134 1.00 79.06 87 GLN A O 1
ATOM 649 N N . GLU A 1 88 ? -19.310 -11.795 20.671 1.00 78.88 88 GLU A N 1
ATOM 650 C CA . GLU A 1 88 ? -19.990 -12.990 21.190 1.00 78.88 88 GLU A CA 1
ATOM 651 C C . GLU A 1 88 ? -19.412 -13.444 22.542 1.0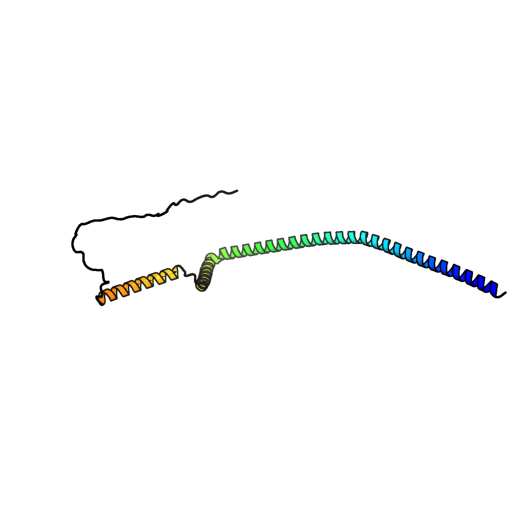0 78.88 88 GLU A C 1
ATOM 653 O O . GLU A 1 88 ? -20.168 -13.775 23.452 1.00 78.88 88 GLU A O 1
ATOM 658 N N . MET A 1 89 ? -18.088 -13.399 22.716 1.00 67.44 89 MET A N 1
ATOM 659 C CA . MET A 1 89 ? -17.407 -13.810 23.951 1.00 67.44 89 MET A CA 1
ATOM 660 C C . MET A 1 89 ? -17.446 -12.750 25.056 1.00 67.44 89 MET A C 1
ATOM 662 O O . MET A 1 89 ? -17.198 -13.067 26.219 1.00 67.44 89 MET A O 1
ATOM 666 N N . ALA A 1 90 ? -17.713 -11.485 24.722 1.00 59.84 90 ALA A N 1
ATOM 667 C CA . ALA A 1 90 ? -17.362 -10.374 25.599 1.00 59.84 90 ALA A CA 1
ATOM 668 C C . ALA A 1 90 ? -18.469 -9.331 25.797 1.00 59.84 90 ALA A C 1
ATOM 670 O O . ALA A 1 90 ? -18.154 -8.191 26.128 1.00 59.84 90 ALA A O 1
ATOM 671 N N . GLY A 1 91 ? -19.751 -9.709 25.720 1.00 65.00 91 GLY A N 1
ATOM 672 C CA . GLY A 1 91 ? -20.853 -8.824 26.136 1.00 65.00 91 GLY A CA 1
ATOM 673 C C . GLY A 1 91 ? -20.617 -8.151 27.505 1.00 65.00 91 GLY A C 1
ATOM 674 O O . GLY A 1 91 ? -20.927 -6.978 27.668 1.00 65.00 91 GLY A O 1
ATOM 675 N N . GLY A 1 92 ? -19.961 -8.837 28.454 1.00 71.88 92 GLY A N 1
ATOM 676 C CA . GLY A 1 92 ? -19.583 -8.271 29.762 1.00 71.88 92 GLY A CA 1
ATOM 677 C C . GLY A 1 92 ? -18.241 -7.513 29.825 1.00 71.88 92 GLY A C 1
ATOM 678 O O . GLY A 1 92 ? -18.066 -6.644 30.675 1.00 71.88 92 GLY A O 1
ATOM 679 N N . THR A 1 93 ? -17.270 -7.796 28.950 1.00 75.44 93 THR A N 1
ATOM 680 C CA . THR A 1 93 ? -16.004 -7.027 28.885 1.00 75.44 93 THR A CA 1
ATOM 681 C C . THR A 1 93 ? -16.164 -5.754 28.060 1.00 75.44 93 THR A C 1
ATOM 683 O O . THR A 1 93 ? -15.458 -4.779 28.312 1.00 75.44 93 THR A O 1
ATOM 686 N N . TRP A 1 94 ? -17.095 -5.744 27.104 1.00 79.25 94 TRP A N 1
ATOM 687 C CA . TRP A 1 94 ? -17.413 -4.573 26.296 1.00 79.25 94 TRP A CA 1
ATOM 688 C C . TRP A 1 94 ? -18.039 -3.461 27.138 1.00 79.25 94 TRP A C 1
ATOM 690 O O . TRP A 1 94 ? -17.581 -2.331 27.046 1.00 79.25 94 TRP A O 1
ATOM 700 N N . ASP A 1 95 ? -18.945 -3.802 28.059 1.00 81.62 95 ASP A N 1
ATOM 701 C CA . ASP A 1 95 ? -19.505 -2.870 29.054 1.00 81.62 95 ASP A CA 1
ATOM 702 C C . ASP A 1 95 ? -18.404 -2.223 29.922 1.00 81.62 95 ASP A C 1
ATOM 704 O O . ASP A 1 95 ? -18.354 -1.011 30.135 1.00 81.62 95 ASP A O 1
ATOM 708 N N . LYS A 1 96 ? -17.406 -3.015 30.332 1.00 82.75 96 LYS A N 1
ATOM 709 C CA . LYS A 1 96 ? -16.257 -2.505 31.094 1.00 82.75 96 LYS A CA 1
ATOM 710 C C . LYS A 1 96 ? -15.341 -1.604 30.258 1.00 82.75 96 LYS A C 1
ATOM 712 O O . LYS A 1 96 ? -14.756 -0.661 30.789 1.00 82.75 96 LYS A O 1
ATOM 717 N N . LEU A 1 97 ? -15.191 -1.879 28.962 1.00 84.00 97 LEU A N 1
ATOM 718 C CA . LEU A 1 97 ? -14.457 -1.010 28.038 1.00 84.00 97 LEU A CA 1
ATOM 719 C C . LEU A 1 97 ? -15.236 0.267 27.716 1.00 84.00 97 LEU A C 1
ATOM 721 O O . LEU A 1 97 ? -14.609 1.314 27.583 1.00 84.00 97 LEU A O 1
ATOM 725 N N . GLU A 1 98 ? -16.563 0.201 27.657 1.00 84.62 98 GLU A N 1
ATOM 726 C CA . GLU A 1 98 ? -17.451 1.356 27.536 1.00 84.62 98 GLU A CA 1
ATOM 727 C C . GLU A 1 98 ? -17.286 2.280 28.746 1.00 84.62 98 GLU A C 1
ATOM 729 O O . GLU A 1 98 ? -16.982 3.455 28.559 1.00 84.62 98 GLU A O 1
ATOM 734 N N . GLN A 1 99 ? -17.276 1.740 29.970 1.00 89.31 99 GLN A N 1
ATOM 735 C CA . GLN A 1 99 ? -16.958 2.520 31.176 1.00 89.31 99 GLN A CA 1
ATOM 736 C C . GLN A 1 99 ? -15.560 3.164 31.128 1.00 89.31 99 GLN A C 1
ATOM 738 O O . GLN A 1 99 ? -15.387 4.312 31.535 1.00 89.31 99 GLN A O 1
ATOM 743 N N . VAL A 1 100 ? -14.532 2.461 30.629 1.00 89.00 100 VAL A N 1
ATOM 744 C CA . VAL A 1 100 ? -13.164 3.017 30.521 1.00 89.00 100 VAL A CA 1
ATOM 745 C C . VAL A 1 100 ? -13.067 4.074 29.421 1.00 89.00 100 VAL A C 1
ATOM 747 O O . VAL A 1 100 ? -12.344 5.064 29.579 1.00 89.00 100 VAL A O 1
ATOM 750 N N . PHE A 1 101 ? -13.773 3.875 28.310 1.00 90.06 101 PHE A N 1
ATOM 751 C CA . PHE A 1 101 ? -13.871 4.844 27.229 1.00 90.06 101 PHE A CA 1
ATOM 752 C C . PHE A 1 101 ? -14.583 6.101 27.712 1.00 90.06 101 PHE A C 1
ATOM 754 O O . PHE A 1 101 ? -14.033 7.189 27.562 1.00 90.06 101 PHE A O 1
ATOM 761 N N . GLU A 1 102 ? -15.728 5.956 28.374 1.00 90.00 102 GLU A N 1
ATOM 762 C CA . GLU A 1 102 ? -16.497 7.061 28.934 1.00 90.00 102 GLU A CA 1
ATOM 763 C C . GLU A 1 102 ? -15.678 7.820 29.980 1.00 90.00 102 GLU A C 1
ATOM 765 O O . GLU A 1 102 ? -15.500 9.025 29.842 1.00 90.00 102 GLU A O 1
ATOM 770 N N . ALA A 1 103 ? -14.998 7.127 30.900 1.00 89.81 103 ALA A N 1
ATOM 771 C CA . ALA A 1 103 ? -14.077 7.756 31.851 1.00 89.81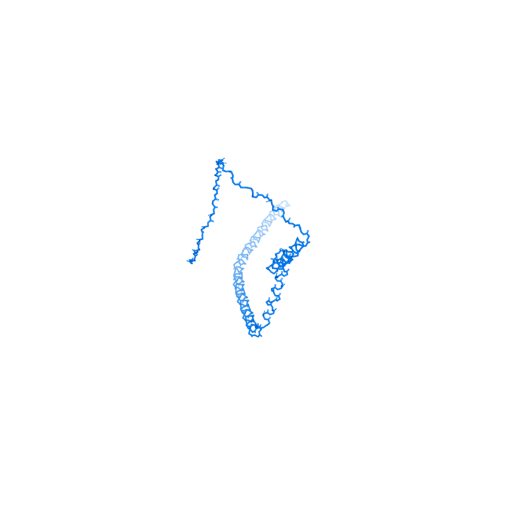 103 ALA A CA 1
ATOM 772 C C . ALA A 1 103 ? -12.885 8.467 31.174 1.00 89.81 103 ALA A C 1
ATOM 774 O O . ALA A 1 103 ? -12.269 9.376 31.745 1.00 89.81 103 ALA A O 1
ATOM 775 N N . ARG A 1 104 ? -12.480 8.048 29.966 1.00 90.19 104 ARG A N 1
ATOM 776 C CA . ARG A 1 104 ? -11.390 8.695 29.219 1.00 90.19 104 ARG A CA 1
ATOM 777 C C . ARG A 1 104 ? -11.873 9.876 28.386 1.00 90.19 104 ARG A C 1
ATOM 779 O O . ARG A 1 104 ? -11.153 10.873 28.331 1.00 90.19 104 ARG A O 1
ATOM 786 N N . VAL A 1 105 ? -13.066 9.782 27.807 1.00 90.44 105 VAL A N 1
ATOM 787 C CA . VAL A 1 105 ? -13.767 10.885 27.144 1.00 90.44 105 VAL A CA 1
ATOM 788 C C . VAL A 1 105 ? -14.097 11.966 28.164 1.00 90.44 105 VAL A C 1
ATOM 790 O O . VAL A 1 105 ? -13.740 13.117 27.944 1.00 90.44 105 VAL A O 1
ATOM 793 N N . GLU A 1 106 ? -14.646 11.595 29.319 1.00 88.25 106 GLU A N 1
ATOM 794 C CA . GLU A 1 106 ? -14.901 12.488 30.448 1.00 88.25 106 GLU A CA 1
ATOM 795 C C . GLU A 1 106 ? -13.619 13.222 30.849 1.00 88.25 106 GLU A C 1
ATOM 797 O O . GLU A 1 106 ? -13.568 14.446 30.811 1.00 88.25 106 GLU A O 1
ATOM 802 N N . ARG A 1 107 ? -12.519 12.495 31.089 1.00 86.19 107 ARG A N 1
ATOM 803 C CA . ARG A 1 107 ? -11.223 13.106 31.432 1.00 86.19 107 ARG A CA 1
ATOM 804 C C . ARG A 1 107 ? -10.686 14.043 30.340 1.00 86.19 107 ARG A C 1
ATOM 806 O O . ARG A 1 107 ? -9.994 15.009 30.660 1.00 86.19 107 ARG A O 1
ATOM 813 N N . ALA A 1 108 ? -10.946 13.759 29.064 1.00 90.94 108 ALA A N 1
ATOM 814 C CA . ALA A 1 108 ? -10.550 14.626 27.955 1.00 90.94 108 ALA A CA 1
ATOM 815 C C . ALA A 1 108 ? -11.416 15.895 27.884 1.00 90.94 108 ALA A C 1
ATOM 817 O O . ALA A 1 108 ? -10.879 16.986 27.700 1.00 90.94 108 ALA A O 1
ATOM 818 N N . LEU A 1 109 ? -12.726 15.765 28.101 1.00 86.50 109 LEU A N 1
ATOM 819 C CA . LEU A 1 109 ? -13.673 16.878 28.163 1.00 86.50 109 LEU A CA 1
ATOM 820 C C . LEU A 1 109 ? -13.400 17.789 29.365 1.00 86.50 109 LEU A C 1
ATOM 822 O O . LEU A 1 109 ? -13.327 19.005 29.196 1.00 86.50 109 LEU A O 1
ATOM 826 N N . SER A 1 110 ? -13.124 17.219 30.542 1.00 82.94 110 SER A N 1
ATOM 827 C CA . SER A 1 110 ? -12.726 17.983 31.730 1.00 82.94 110 SER A CA 1
ATOM 828 C C . SER A 1 110 ? -11.425 18.757 31.498 1.00 82.94 110 SER A C 1
ATOM 830 O O . SER A 1 110 ? -11.305 19.900 31.929 1.00 82.94 110 SER A O 1
ATOM 832 N N . LYS A 1 111 ? -10.454 18.178 30.773 1.00 84.69 111 LYS A N 1
ATOM 833 C CA . LYS A 1 111 ? -9.216 18.879 30.379 1.00 84.69 111 LYS A CA 1
ATOM 834 C C . LYS A 1 111 ? -9.454 20.017 29.384 1.00 84.69 111 LYS A C 1
ATOM 836 O O . LYS A 1 111 ? -8.674 20.963 29.369 1.00 84.69 111 LYS A O 1
ATOM 841 N N . LEU A 1 112 ? -10.502 19.923 28.569 1.00 84.62 112 LEU A N 1
ATOM 842 C CA . LEU A 1 112 ? -10.909 20.962 27.623 1.00 84.62 112 LEU A CA 1
ATOM 843 C C . LEU A 1 112 ? -11.805 22.037 28.273 1.00 84.62 112 LEU A C 1
ATOM 845 O O . LEU A 1 112 ? -12.172 23.006 27.617 1.00 84.62 112 LEU A O 1
ATOM 849 N N . GLY A 1 113 ? -12.142 21.891 29.561 1.00 75.88 113 GLY A N 1
ATOM 850 C CA . GLY A 1 113 ? -12.982 22.838 30.302 1.00 75.88 113 GLY A CA 1
ATOM 851 C C . GLY A 1 113 ? -14.483 22.675 30.051 1.00 75.88 113 GLY A C 1
ATOM 852 O O . GLY A 1 113 ? -15.264 23.555 30.406 1.00 75.88 113 GLY A O 1
ATOM 853 N N . VAL A 1 114 ? -14.905 21.561 29.446 1.00 82.44 114 VAL A N 1
ATOM 854 C CA . VAL A 1 114 ? -16.324 21.239 29.276 1.00 82.44 114 VAL A CA 1
ATOM 855 C C . VAL A 1 114 ? -16.814 20.589 30.567 1.00 82.44 114 VAL A C 1
ATOM 857 O O . VAL A 1 114 ? -16.511 19.427 30.837 1.00 82.44 114 VAL A O 1
ATOM 860 N N . TYR A 1 115 ? -17.544 21.352 31.382 1.00 76.31 115 TYR A N 1
ATOM 861 C CA . TYR A 1 115 ? -18.175 20.835 32.597 1.00 76.31 115 TYR A CA 1
ATOM 862 C C . TYR A 1 115 ? -19.257 19.813 32.240 1.00 76.31 115 TYR A C 1
ATOM 864 O O . TYR A 1 115 ? -20.092 20.050 31.363 1.00 76.31 115 TYR A O 1
ATOM 872 N N . THR A 1 116 ? -19.231 18.670 32.917 1.00 79.81 116 THR A N 1
ATOM 873 C CA . THR A 1 116 ? -20.146 17.556 32.659 1.00 79.81 116 THR A CA 1
ATOM 874 C C . THR A 1 116 ? -21.457 17.732 33.427 1.00 79.81 116 THR A C 1
ATOM 876 O O . THR A 1 116 ? -21.569 18.557 34.335 1.00 79.81 116 THR A O 1
ATOM 879 N N . GLN A 1 117 ? -22.478 16.939 33.096 1.00 80.00 117 GLN A N 1
ATOM 880 C CA . GLN A 1 117 ? -23.767 17.012 33.793 1.00 80.00 117 GLN A CA 1
ATOM 881 C C . GLN A 1 117 ? -23.642 16.676 35.296 1.00 80.00 117 GLN A C 1
ATOM 883 O O . GLN A 1 117 ? -24.325 17.284 36.122 1.00 80.00 117 GLN A O 1
ATOM 888 N N . ASN A 1 118 ? -22.723 15.772 35.654 1.00 80.69 118 ASN A N 1
ATOM 889 C CA . ASN A 1 118 ? -22.413 15.432 37.045 1.00 80.69 118 ASN A CA 1
ATOM 890 C C . ASN A 1 118 ? -21.790 16.609 37.806 1.00 80.69 118 ASN A C 1
ATOM 892 O O . ASN A 1 118 ? -22.117 16.831 38.972 1.00 80.69 118 ASN A O 1
ATOM 896 N N . ASP A 1 119 ? -20.927 17.390 37.152 1.00 81.38 119 ASP A N 1
ATOM 897 C CA . ASP A 1 119 ? -20.323 18.578 37.764 1.00 81.38 119 ASP A CA 1
ATOM 898 C C . ASP A 1 119 ? -21.390 19.629 38.091 1.00 81.38 119 ASP A C 1
ATOM 900 O O . ASP A 1 119 ? -21.388 20.211 39.178 1.00 81.38 119 ASP A O 1
ATOM 904 N N . VAL A 1 120 ? -22.352 19.817 37.182 1.00 84.88 120 VAL A N 1
ATOM 905 C CA . VAL A 1 120 ? -23.491 20.723 37.385 1.00 84.88 120 VAL A CA 1
ATOM 906 C C . VAL A 1 120 ? -24.382 20.242 38.533 1.00 84.88 120 VAL A C 1
ATOM 908 O O . VAL A 1 120 ? -24.789 21.053 39.363 1.00 84.88 120 VAL A O 1
ATOM 911 N N . GLN A 1 121 ? -24.649 18.937 38.638 1.00 85.25 121 GLN A N 1
ATOM 912 C CA . GLN A 1 121 ? -25.430 18.380 39.750 1.00 85.25 121 GLN A CA 1
ATOM 913 C C . GLN A 1 121 ? -24.722 18.510 41.101 1.00 85.25 121 GLN A C 1
ATOM 915 O O . GLN A 1 121 ? -25.355 18.902 42.080 1.00 85.25 121 GLN A O 1
ATOM 920 N N . ARG A 1 122 ? -23.411 18.248 41.169 1.00 88.69 122 ARG A N 1
ATOM 921 C CA . ARG A 1 122 ? -22.632 18.462 42.402 1.00 88.69 122 ARG A CA 1
ATOM 922 C C . ARG A 1 122 ? -22.615 19.925 42.818 1.00 88.69 122 ARG A C 1
ATOM 924 O O . ARG A 1 122 ? -22.679 20.222 44.010 1.00 88.69 122 ARG A O 1
ATOM 931 N N . LEU A 1 123 ? -22.518 20.840 41.855 1.00 89.38 123 LEU A N 1
ATOM 932 C CA . LEU A 1 123 ? -22.593 22.266 42.142 1.00 89.38 123 LEU A CA 1
ATOM 933 C C . LEU A 1 123 ? -23.983 22.649 42.663 1.00 89.38 123 LEU A C 1
ATOM 935 O O . LEU A 1 123 ? -24.060 23.364 43.656 1.00 89.38 123 LEU A O 1
ATOM 939 N N . ALA A 1 124 ? -25.054 22.142 42.048 1.00 90.44 124 ALA A N 1
ATOM 940 C CA . ALA A 1 124 ? -26.424 22.386 42.495 1.00 90.44 124 ALA A CA 1
ATOM 941 C C . ALA A 1 124 ? -26.638 21.925 43.946 1.00 90.44 124 ALA A C 1
ATOM 943 O O . ALA A 1 124 ? -27.064 22.722 44.773 1.00 90.44 124 ALA A O 1
ATOM 944 N N . GLN A 1 125 ? -26.216 20.705 44.291 1.00 93.69 125 GLN A N 1
ATOM 945 C CA . GLN A 1 125 ? -26.302 20.198 45.668 1.00 93.69 125 GLN A CA 1
ATOM 946 C C . GLN A 1 125 ? -25.529 21.066 46.666 1.00 93.69 125 GLN A C 1
ATOM 948 O O . GLN A 1 125 ? -26.042 21.394 47.731 1.00 93.69 125 GLN A O 1
ATOM 953 N N . ARG A 1 126 ? -24.312 21.499 46.312 1.00 92.12 126 ARG A N 1
ATOM 954 C CA . ARG A 1 126 ? -23.530 22.412 47.162 1.00 92.12 126 ARG A CA 1
ATOM 955 C C . ARG A 1 126 ? -24.212 23.766 47.346 1.00 92.12 126 ARG A C 1
ATOM 957 O O . ARG A 1 126 ? -24.104 24.357 48.416 1.00 92.12 126 ARG A O 1
ATOM 964 N N . VAL A 1 127 ? -24.878 24.274 46.312 1.00 94.75 127 VAL A N 1
ATOM 965 C CA . VAL A 1 127 ? -25.646 25.523 46.390 1.00 94.75 127 VAL A CA 1
ATOM 966 C C . VAL A 1 127 ? -26.87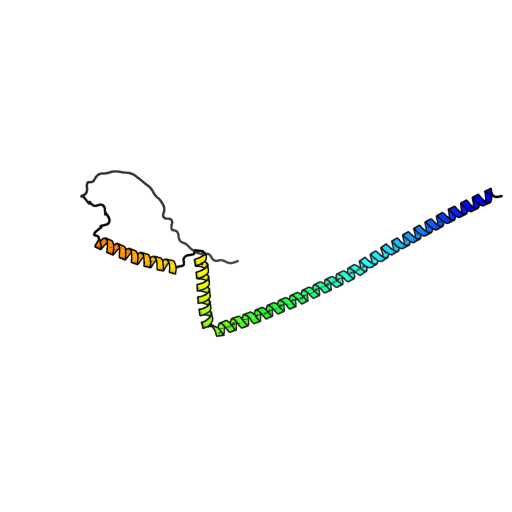7 25.348 47.276 1.00 94.75 127 VAL A C 1
ATOM 968 O O . VAL A 1 127 ? -27.168 26.251 48.060 1.00 94.75 127 VAL A O 1
ATOM 971 N N . ASP A 1 128 ? -27.556 24.205 47.211 1.00 93.88 128 ASP A N 1
ATOM 972 C CA . ASP A 1 128 ? -28.705 23.896 48.068 1.00 93.88 128 ASP A CA 1
ATOM 973 C C . ASP A 1 128 ? -28.285 23.796 49.544 1.00 93.88 128 ASP A C 1
ATOM 975 O O . ASP A 1 128 ? -28.846 24.484 50.397 1.00 93.88 128 ASP A O 1
ATOM 979 N N . GLU A 1 129 ? -27.222 23.043 49.847 1.00 93.44 129 GLU A N 1
ATOM 980 C CA . GLU A 1 129 ? -26.663 22.935 51.204 1.00 93.44 129 GLU A CA 1
ATOM 981 C C . GLU A 1 129 ? -26.217 24.293 51.759 1.00 93.44 129 GLU A C 1
ATOM 983 O O . GLU A 1 129 ? -26.464 24.618 52.925 1.00 93.44 129 GLU A O 1
ATOM 988 N N . LEU A 1 130 ? -25.576 25.114 50.923 1.00 93.88 130 LEU A N 1
ATOM 989 C CA . LEU A 1 130 ? -25.165 26.456 51.314 1.00 93.88 130 LEU A CA 1
ATOM 990 C C . LEU A 1 130 ? -26.377 27.366 51.543 1.00 93.88 130 LEU A C 1
ATOM 992 O O . LEU A 1 130 ? -26.390 28.127 52.510 1.00 93.88 130 LEU A O 1
ATOM 996 N N . SER A 1 131 ? -27.403 27.272 50.695 1.00 91.06 131 SER A N 1
ATOM 997 C CA . SER A 1 131 ? -28.654 28.025 50.845 1.00 91.06 131 SER A CA 1
ATOM 998 C C . SER A 1 131 ? -29.354 27.674 52.157 1.00 91.06 131 SER A C 1
ATOM 1000 O O . SER A 1 131 ? -29.827 28.563 52.869 1.00 91.06 131 SER A O 1
ATOM 1002 N N . ASP A 1 132 ? -29.348 26.398 52.534 1.00 93.75 132 ASP A N 1
ATOM 1003 C CA . ASP A 1 132 ? -29.879 25.932 53.812 1.00 93.75 132 ASP A CA 1
ATOM 1004 C C . ASP A 1 132 ? -29.054 26.427 55.002 1.00 93.75 132 ASP A C 1
ATOM 1006 O O . ASP A 1 132 ? -29.619 26.900 55.994 1.00 93.75 132 ASP A O 1
ATOM 1010 N N . ALA A 1 133 ? -27.723 26.369 54.917 1.00 89.12 133 ALA A N 1
ATOM 1011 C CA . ALA A 1 133 ? -26.836 26.878 55.959 1.00 89.12 133 ALA A CA 1
ATOM 1012 C C . ALA A 1 133 ? -27.009 28.393 56.169 1.00 89.12 133 ALA A C 1
ATOM 1014 O O . ALA A 1 133 ? -27.115 28.851 57.310 1.00 89.12 133 ALA A O 1
ATOM 1015 N N . VAL A 1 134 ? -27.120 29.166 55.084 1.00 90.44 134 VAL A N 1
ATOM 1016 C CA . VAL A 1 134 ? -27.375 30.613 55.130 1.00 90.44 134 VAL A CA 1
ATOM 1017 C C . VAL A 1 134 ? -28.754 30.906 55.715 1.00 90.44 134 VAL A C 1
ATOM 1019 O O . VAL A 1 134 ? -28.869 31.758 56.593 1.00 90.44 134 VAL A O 1
ATOM 1022 N N . ASN A 1 135 ? -29.795 30.176 55.311 1.00 88.19 135 ASN A N 1
ATOM 1023 C CA . ASN A 1 135 ? -31.134 30.335 55.884 1.00 88.19 135 ASN A CA 1
ATOM 1024 C C . ASN A 1 135 ? -31.169 30.022 57.385 1.00 88.19 135 ASN A C 1
ATOM 1026 O O . ASN A 1 135 ? -31.865 30.701 58.142 1.00 88.19 135 ASN A O 1
ATOM 1030 N N . ARG A 1 136 ? -30.420 29.011 57.841 1.00 86.44 136 ARG A N 1
ATOM 1031 C CA . ARG A 1 136 ? -30.276 28.707 59.273 1.00 86.44 136 ARG A CA 1
ATOM 1032 C C . ARG A 1 136 ? -29.550 29.827 60.011 1.00 86.44 136 ARG A C 1
ATOM 1034 O O . ARG A 1 136 ? -30.003 30.219 61.083 1.00 86.44 136 ARG A O 1
ATOM 1041 N N . LEU A 1 137 ? -28.482 30.371 59.430 1.00 85.19 137 LEU A N 1
ATOM 1042 C CA . LEU A 1 137 ? -27.736 31.475 60.029 1.00 85.19 137 LEU A CA 1
ATOM 1043 C C . LEU A 1 137 ? -28.579 32.757 60.094 1.00 85.19 137 LEU A C 1
ATOM 1045 O O . LEU A 1 137 ? -28.663 33.361 61.154 1.00 85.19 137 LEU A O 1
ATOM 1049 N N . LEU A 1 138 ? -29.296 33.121 59.026 1.00 81.44 138 LEU A N 1
ATOM 1050 C CA . LEU A 1 138 ? -30.215 34.268 59.014 1.00 81.44 138 LEU A CA 1
ATOM 1051 C C . LEU A 1 138 ? -31.310 34.143 60.084 1.00 81.44 138 LEU A C 1
ATOM 1053 O O . LEU A 1 138 ? -31.607 35.116 60.778 1.00 81.44 138 LEU A O 1
ATOM 1057 N N . LYS A 1 139 ? -31.864 32.937 60.273 1.00 80.19 139 LYS A N 1
ATOM 1058 C CA . LYS A 1 139 ? -32.821 32.652 61.356 1.00 80.19 139 LYS A CA 1
ATOM 1059 C C . LYS A 1 139 ? -32.187 32.766 62.747 1.00 80.19 139 LYS A C 1
ATOM 1061 O O . LYS A 1 139 ? -32.854 33.233 63.663 1.00 80.19 139 LYS A O 1
ATOM 1066 N N . ALA A 1 140 ? -30.925 32.366 62.908 1.00 76.94 140 ALA A N 1
ATOM 1067 C CA . ALA A 1 140 ? -30.208 32.410 64.185 1.00 76.94 140 ALA A CA 1
ATOM 1068 C C . ALA A 1 140 ? -29.703 33.816 64.561 1.00 76.94 140 ALA A C 1
ATOM 1070 O O . ALA A 1 140 ? -29.698 34.172 65.734 1.00 76.94 140 ALA A O 1
ATOM 1071 N N . THR A 1 141 ? -29.289 34.628 63.585 1.00 74.56 141 THR A N 1
ATOM 1072 C CA . THR A 1 141 ? -28.761 35.989 63.802 1.00 74.56 141 THR A CA 1
ATOM 1073 C C . THR A 1 141 ? -29.867 37.055 63.796 1.00 74.56 141 THR A C 1
ATOM 1075 O O . THR A 1 141 ? -29.602 38.217 64.084 1.00 74.56 141 THR A O 1
ATOM 1078 N N . GLY A 1 142 ? -31.114 36.690 63.470 1.00 63.31 142 GLY A N 1
ATOM 1079 C CA . GLY A 1 142 ? -32.261 37.607 63.486 1.00 63.31 142 GLY A CA 1
ATOM 1080 C C . GLY A 1 142 ? -32.192 38.727 62.440 1.00 63.31 142 GLY A C 1
ATOM 1081 O O . GLY A 1 142 ? -32.981 39.672 62.492 1.00 63.31 142 GLY A O 1
ATOM 1082 N N . VAL A 1 143 ? -31.266 38.641 61.480 1.00 58.72 143 VAL A N 1
ATOM 1083 C CA . VAL A 1 143 ? -31.139 39.615 60.393 1.00 58.72 143 VAL A CA 1
ATOM 1084 C C . VAL A 1 143 ? -32.195 39.290 59.345 1.00 58.72 143 VAL A C 1
ATOM 1086 O O . VAL A 1 143 ? -32.014 38.432 58.483 1.00 58.72 143 VAL A O 1
ATOM 1089 N N . GLN A 1 144 ? -33.324 39.986 59.436 1.00 57.25 144 GLN A N 1
ATOM 1090 C CA . GLN A 1 144 ? -34.329 40.009 58.382 1.00 57.25 144 GLN A CA 1
ATOM 1091 C C . GLN A 1 144 ? -33.714 40.642 57.121 1.00 57.25 144 GLN A C 1
ATOM 1093 O O . GLN A 1 144 ? -33.124 41.727 57.226 1.00 57.25 144 GLN A O 1
ATOM 1098 N N . PRO A 1 145 ? -33.862 40.046 55.920 1.00 51.28 145 PRO A N 1
ATOM 1099 C CA . PRO A 1 145 ? -33.660 40.808 54.698 1.00 51.28 145 PRO A CA 1
ATOM 1100 C C . PRO A 1 145 ? -34.572 42.032 54.781 1.00 51.28 145 PRO A C 1
ATOM 1102 O O . PRO A 1 145 ? -35.748 41.912 55.122 1.00 51.28 145 PRO A O 1
ATOM 1105 N N . ARG A 1 146 ? -34.015 43.221 54.534 1.00 49.03 146 ARG A N 1
ATOM 1106 C CA . ARG A 1 146 ? -34.757 44.486 54.546 1.00 49.03 146 ARG A CA 1
ATOM 1107 C C . ARG A 1 146 ? -35.798 44.451 53.422 1.00 49.03 146 ARG A C 1
ATOM 1109 O O . ARG A 1 146 ? -35.582 44.967 52.332 1.00 49.03 146 ARG A O 1
ATOM 1116 N N . THR A 1 147 ? -36.942 43.833 53.681 1.00 48.69 147 THR A N 1
ATOM 1117 C CA . THR A 1 147 ? -38.167 44.126 52.955 1.00 48.69 147 THR A CA 1
ATOM 1118 C C . THR A 1 147 ? -38.557 45.528 53.379 1.00 48.69 147 THR A C 1
ATOM 1120 O O . THR A 1 147 ? -38.834 45.766 54.556 1.00 48.69 147 THR A O 1
ATOM 1123 N N . ALA A 1 148 ? -38.487 46.464 52.433 1.00 43.06 148 ALA A N 1
ATOM 1124 C CA . ALA A 1 148 ? -38.989 47.816 52.600 1.00 43.06 148 ALA A CA 1
ATOM 1125 C C . ALA A 1 148 ? -40.393 47.748 53.216 1.00 43.06 148 ALA A C 1
ATOM 1127 O O . ALA A 1 148 ? -41.326 47.197 52.632 1.00 43.06 148 ALA A O 1
ATOM 1128 N N . ALA A 1 149 ? -40.492 48.232 54.449 1.00 40.97 149 ALA A N 1
ATOM 1129 C CA . ALA A 1 149 ? -41.734 48.339 55.175 1.00 40.97 149 ALA A CA 1
ATOM 1130 C C . ALA A 1 149 ? -42.616 49.438 54.570 1.00 40.97 149 ALA A C 1
ATOM 1132 O O . ALA A 1 149 ? -42.109 50.435 54.058 1.00 40.97 149 ALA A O 1
ATOM 1133 N N . ALA A 1 150 ? -43.919 49.240 54.776 1.00 39.00 150 ALA A N 1
ATOM 1134 C CA . ALA A 1 150 ? -45.006 50.220 54.812 1.00 39.00 150 ALA A CA 1
ATOM 1135 C C . ALA A 1 150 ? -45.977 50.167 53.625 1.00 39.00 150 ALA A C 1
ATOM 1137 O O . ALA A 1 150 ? -45.940 50.963 52.691 1.00 39.00 150 ALA A O 1
ATOM 1138 N N . ALA A 1 151 ? -46.943 49.256 53.749 1.00 45.00 151 ALA A N 1
ATOM 1139 C CA . ALA A 1 151 ? -48.292 49.514 53.276 1.00 45.00 151 ALA A CA 1
ATOM 1140 C C . ALA A 1 151 ? -48.956 50.519 54.239 1.00 45.00 151 ALA A C 1
ATOM 1142 O O . ALA A 1 151 ? -49.487 50.122 55.275 1.00 45.00 151 ALA A O 1
ATOM 1143 N N . GLU A 1 152 ? -48.934 51.808 53.899 1.00 44.44 152 GLU A N 1
ATOM 1144 C CA . GLU A 1 152 ? -49.990 52.737 54.315 1.00 44.44 152 GLU A CA 1
ATOM 1145 C C . GLU A 1 152 ? -51.026 52.887 53.189 1.00 44.44 152 GLU A C 1
ATOM 1147 O O . GLU A 1 152 ? -50.737 52.756 52.001 1.00 44.44 152 GLU A O 1
ATOM 1152 N N . LYS A 1 153 ? -52.275 53.061 53.621 1.00 40.78 153 LYS A N 1
ATOM 1153 C CA . LYS A 1 153 ? -53.551 52.949 52.894 1.00 40.78 153 LYS A CA 1
ATOM 1154 C C . LYS A 1 153 ? -53.737 53.953 51.730 1.00 40.78 153 LYS A C 1
ATOM 1156 O O . LYS A 1 153 ? -52.990 54.918 51.605 1.00 40.78 153 LYS A O 1
ATOM 1161 N N . PRO A 1 154 ? -54.739 53.732 50.850 1.00 49.41 154 PRO A N 1
ATOM 1162 C CA . PRO A 1 154 ? -54.728 54.225 49.478 1.00 49.41 154 PRO A CA 1
ATOM 1163 C C . PRO A 1 154 ? -55.183 55.684 49.375 1.00 49.41 154 PRO A C 1
ATOM 1165 O O . PRO A 1 154 ? -56.265 56.040 49.835 1.00 49.41 154 PRO A O 1
ATOM 1168 N N . ALA A 1 155 ? -54.413 56.507 48.664 1.00 37.91 155 ALA A N 1
ATOM 1169 C CA . ALA A 1 155 ? -54.855 57.811 48.185 1.00 37.91 155 ALA A CA 1
ATOM 1170 C C . ALA A 1 155 ? -54.767 57.849 46.654 1.00 37.91 155 ALA A C 1
ATOM 1172 O O . ALA A 1 155 ? -53.709 57.929 46.036 1.00 37.91 155 ALA A O 1
ATOM 1173 N N . ARG A 1 156 ? -55.946 57.753 46.047 1.00 45.16 156 ARG A N 1
ATOM 1174 C CA . ARG A 1 156 ? -56.234 57.951 44.629 1.00 45.16 156 ARG A CA 1
ATOM 1175 C C . ARG A 1 156 ? -55.768 59.335 44.163 1.00 45.16 156 ARG A C 1
ATOM 1177 O O . ARG A 1 156 ? -56.299 60.326 44.655 1.00 45.16 156 ARG A O 1
ATOM 1184 N N . LYS A 1 157 ? -54.911 59.390 43.137 1.00 39.91 157 LYS A N 1
ATOM 1185 C CA . LYS A 1 157 ? -54.981 60.315 41.979 1.00 39.91 157 LYS A CA 1
ATOM 1186 C C . LYS A 1 157 ? -53.805 60.027 41.034 1.00 39.91 157 LYS A C 1
ATOM 1188 O O . LYS A 1 157 ? -52.665 60.032 41.463 1.00 39.91 157 LYS A O 1
ATOM 1193 N N . THR A 1 158 ? -54.094 59.500 39.836 1.00 37.53 158 THR A N 1
ATOM 1194 C CA . THR A 1 158 ? -53.920 60.187 38.529 1.00 37.53 158 THR A CA 1
ATOM 1195 C C . THR A 1 158 ? -52.474 60.661 38.311 1.00 37.53 158 THR A C 1
ATOM 1197 O O . THR A 1 158 ? -51.982 61.454 39.093 1.00 37.53 158 THR A O 1
ATOM 1200 N N . VAL A 1 159 ? -51.741 60.328 37.251 1.00 37.22 159 VAL A N 1
ATOM 1201 C CA . VAL A 1 159 ? -52.125 60.288 35.839 1.00 37.22 159 VAL A CA 1
ATOM 1202 C C . VAL A 1 159 ? -50.953 59.683 35.040 1.00 37.22 159 VAL A C 1
ATOM 1204 O O . VAL A 1 159 ? -49.807 60.011 35.308 1.00 37.22 159 VAL A O 1
ATOM 1207 N N . ARG A 1 160 ? -51.301 58.959 33.968 1.00 36.06 160 ARG A N 1
ATOM 1208 C CA . ARG A 1 160 ? -50.779 59.146 32.597 1.00 36.06 160 ARG A CA 1
ATOM 1209 C C . ARG A 1 160 ? -49.350 58.699 32.245 1.00 36.06 160 ARG A C 1
ATOM 1211 O O . ARG A 1 160 ? -48.367 59.200 32.763 1.00 36.06 160 ARG A O 1
ATOM 1218 N N . GLY A 1 161 ? -49.292 57.937 31.150 1.00 34.62 161 GLY A N 1
ATOM 1219 C CA . GLY A 1 161 ? -48.162 57.920 30.216 1.00 34.62 161 GLY A CA 1
ATOM 1220 C C . GLY A 1 161 ? -47.527 56.543 30.114 1.00 34.62 161 GLY A C 1
ATOM 1221 O O . GLY A 1 161 ? -46.748 56.163 30.967 1.00 34.62 161 GLY A O 1
ATOM 1222 N N . ALA A 1 162 ? -47.983 55.726 29.166 1.00 38.31 162 ALA A N 1
ATOM 1223 C CA . ALA A 1 162 ? -47.311 55.524 27.873 1.00 38.31 162 ALA A CA 1
ATOM 1224 C C . ALA A 1 162 ? -46.306 54.354 27.961 1.00 38.31 162 ALA A C 1
ATOM 1226 O O . ALA A 1 162 ? -45.357 54.402 28.724 1.00 38.31 162 ALA A O 1
ATOM 1227 N N . LYS A 1 163 ? -46.630 53.216 27.324 1.00 37.59 163 LYS A N 1
ATOM 1228 C CA . LYS A 1 163 ? -46.110 52.815 25.991 1.00 37.59 163 LYS A CA 1
ATOM 1229 C C . LYS A 1 163 ? -44.671 52.280 26.151 1.00 37.59 163 LYS A C 1
ATOM 1231 O O . LYS A 1 163 ? -43.823 52.992 26.647 1.00 37.59 163 LYS A O 1
ATOM 1236 N N . ALA A 1 164 ? -44.305 51.049 25.809 1.00 37.72 164 ALA A N 1
ATOM 1237 C CA . ALA A 1 164 ? -44.564 50.262 24.606 1.00 37.72 164 ALA A CA 1
ATOM 1238 C C . ALA A 1 164 ? -44.223 48.779 24.917 1.00 37.72 164 ALA A C 1
ATOM 1240 O O . ALA A 1 164 ? -43.442 48.518 25.826 1.00 37.72 164 ALA A O 1
ATOM 1241 N N . ALA A 1 165 ? -44.900 47.786 24.326 1.00 34.09 165 ALA A N 1
ATOM 1242 C CA . ALA A 1 165 ? -44.396 46.958 23.208 1.00 34.09 165 ALA A CA 1
ATOM 1243 C C . ALA A 1 165 ? -42.911 46.526 23.360 1.00 34.09 165 ALA A C 1
ATOM 1245 O O . ALA A 1 165 ? -42.043 47.370 23.504 1.00 34.09 165 ALA A O 1
ATOM 1246 N N . ALA A 1 166 ? -42.523 45.251 23.274 1.00 39.19 166 ALA A N 1
ATOM 1247 C CA . ALA A 1 166 ? -42.865 44.343 22.189 1.00 39.19 166 ALA A CA 1
ATOM 1248 C C . ALA A 1 166 ? -42.465 42.875 22.478 1.00 39.19 166 ALA A C 1
ATOM 1250 O O . ALA A 1 166 ? -41.500 42.591 23.178 1.00 39.19 166 ALA A O 1
ATOM 1251 N N . ALA A 1 167 ? -43.215 41.986 21.819 1.00 43.59 167 ALA A N 1
ATOM 1252 C CA . ALA A 1 167 ? -42.796 40.744 21.164 1.00 43.59 167 ALA A CA 1
ATOM 1253 C C . ALA A 1 167 ? -42.158 39.606 21.990 1.00 43.59 167 ALA A C 1
ATOM 1255 O O . ALA A 1 167 ? -40.943 39.460 22.075 1.00 43.59 167 ALA A O 1
ATOM 1256 N N . LYS A 1 168 ? -43.007 38.650 22.400 1.00 37.12 168 LYS A N 1
ATOM 1257 C CA . LYS A 1 168 ? -42.631 37.230 22.473 1.00 37.12 168 LYS A CA 1
ATOM 1258 C C . LYS A 1 168 ? -43.011 36.556 21.152 1.00 37.12 168 LYS A C 1
ATOM 1260 O O . LYS A 1 168 ? -44.182 36.286 20.896 1.00 37.12 168 LYS A O 1
ATOM 1265 N N . ALA A 1 169 ? -42.010 36.290 20.318 1.00 39.00 169 ALA A N 1
ATOM 1266 C CA . ALA A 1 169 ? -42.122 35.378 19.192 1.00 39.00 169 ALA A CA 1
ATOM 1267 C C . ALA A 1 169 ? -42.020 33.940 19.717 1.00 39.00 169 ALA A C 1
ATOM 1269 O O . ALA A 1 169 ? -40.996 33.541 20.264 1.00 39.00 169 ALA A O 1
ATOM 1270 N N . THR A 1 170 ? -43.076 33.150 19.540 1.00 42.06 170 THR A N 1
ATOM 1271 C CA . THR A 1 170 ? -42.972 31.688 19.533 1.00 42.06 170 THR A CA 1
ATOM 1272 C C . THR A 1 170 ? -43.798 31.179 18.366 1.00 42.06 170 THR A C 1
ATOM 1274 O O . THR A 1 170 ? -45.019 31.309 18.346 1.00 42.06 170 THR A O 1
ATOM 1277 N N . ARG A 1 171 ? -43.133 30.602 17.365 1.00 44.00 171 ARG A N 1
ATOM 1278 C CA . ARG A 1 171 ? -43.810 29.713 16.428 1.00 44.00 171 ARG A CA 1
ATOM 1279 C C . ARG A 1 171 ? -42.930 28.503 16.159 1.00 44.00 171 ARG A C 1
ATOM 1281 O O . ARG A 1 171 ? -41.898 28.565 15.504 1.00 44.00 171 ARG A O 1
ATOM 1288 N N . LYS A 1 172 ? -43.382 27.417 16.768 1.00 40.12 172 LYS A N 1
ATOM 1289 C CA . LYS A 1 172 ? -42.981 26.025 16.615 1.00 40.12 172 LYS A CA 1
ATOM 1290 C C . LYS A 1 172 ? -43.560 25.512 15.288 1.00 40.12 172 LYS A C 1
ATOM 1292 O O . LYS A 1 172 ? -44.751 25.717 15.067 1.00 40.12 172 LYS A O 1
ATOM 1297 N N . ALA A 1 173 ? -42.773 24.823 14.461 1.00 42.53 173 ALA A N 1
ATOM 1298 C CA . ALA A 1 173 ? -43.249 23.738 13.587 1.00 42.53 173 ALA A CA 1
ATOM 1299 C C . ALA A 1 173 ? -42.063 22.965 12.955 1.00 42.53 173 ALA A C 1
ATOM 1301 O O . ALA A 1 173 ? -41.137 23.605 12.463 1.00 42.53 173 ALA A O 1
ATOM 1302 N N . PRO A 1 174 ? -42.082 21.616 12.953 1.00 53.25 174 PRO A N 1
ATOM 1303 C CA . PRO A 1 174 ? -41.047 20.762 12.366 1.00 53.25 174 PRO A CA 1
ATOM 1304 C C . PRO A 1 174 ? -41.422 20.205 10.973 1.00 53.25 174 PRO A C 1
ATOM 1306 O O . PRO A 1 174 ? -42.566 20.316 10.537 1.00 53.25 174 PRO A O 1
ATOM 1309 N N . ARG A 1 175 ? -40.459 19.461 10.397 1.00 42.59 175 ARG A N 1
ATOM 1310 C CA . ARG A 1 175 ? -40.510 18.497 9.267 1.00 42.59 175 ARG A CA 1
ATOM 1311 C C . ARG A 1 175 ? -40.194 19.050 7.872 1.00 42.59 175 ARG A C 1
ATOM 1313 O O . ARG A 1 175 ? -40.993 19.773 7.292 1.00 42.59 175 ARG A O 1
ATOM 1320 N N . LYS A 1 176 ? -39.156 18.473 7.250 1.00 42.00 176 LYS A N 1
ATOM 1321 C CA . LYS A 1 176 ? -39.347 17.637 6.052 1.00 42.00 176 LYS A CA 1
ATOM 1322 C C . LYS A 1 176 ? -38.136 16.737 5.782 1.00 42.00 176 LYS A C 1
ATOM 1324 O O . LYS A 1 176 ? -37.016 17.211 5.664 1.00 42.00 176 LYS A O 1
ATOM 1329 N N . ALA A 1 177 ? -38.415 15.444 5.660 1.00 44.03 177 ALA A N 1
ATOM 1330 C CA . ALA A 1 177 ? -37.631 14.499 4.882 1.00 44.03 177 ALA A CA 1
ATOM 1331 C C . ALA A 1 177 ? -38.099 14.570 3.419 1.00 44.03 177 ALA A C 1
ATOM 1333 O O . ALA A 1 177 ? -39.301 14.719 3.190 1.00 44.03 177 ALA A O 1
ATOM 1334 N N . ALA A 1 178 ? -37.186 14.427 2.460 1.00 41.09 178 ALA A N 1
ATOM 1335 C CA . ALA A 1 178 ? -37.434 13.773 1.173 1.00 41.09 178 ALA A CA 1
ATOM 1336 C C . ALA A 1 178 ? -36.110 13.594 0.419 1.00 41.09 178 ALA A C 1
ATOM 1338 O O . ALA A 1 178 ? -35.325 14.530 0.292 1.00 41.09 178 ALA A O 1
ATOM 1339 N N . ALA A 1 179 ? -35.913 12.373 -0.062 1.00 44.19 179 ALA A N 1
ATOM 1340 C CA . ALA A 1 179 ? -34.844 11.939 -0.939 1.00 44.19 179 ALA A CA 1
ATOM 1341 C C . ALA A 1 179 ? -34.985 12.493 -2.367 1.00 44.19 179 ALA A C 1
ATOM 1343 O O . ALA A 1 179 ? -36.103 12.720 -2.841 1.00 44.19 179 ALA A O 1
ATOM 1344 N N . LYS A 1 180 ? -33.854 12.578 -3.068 1.00 39.78 180 LYS A N 1
ATOM 1345 C CA . LYS A 1 180 ? -33.678 12.027 -4.413 1.00 39.78 180 LYS A CA 1
ATOM 1346 C C . LYS A 1 180 ? -32.201 11.760 -4.664 1.00 39.78 180 LYS A C 1
ATOM 1348 O O . LYS A 1 180 ? -31.388 12.547 -4.134 1.00 39.78 180 LYS A O 1
#